Protein AF-A0A1G7XST1-F1 (afdb_monomer_lite)

Foldseek 3Di:
DFAFEWEWAQDPPGRPPIDTDGDDQVLLCVLLVHHDDRNWYWYQYPSFIWTKDKDKDFDPVQPDCPPDDGRCPCQDDVVCPRRRMDIDIDTHTDPSCPVVVVVVPPDDD

Sequence (109 aa):
MSGTVVRREFPEGKPWPPIDHPATYEEAEALAGHRLDRRKNFAIIRGIVHDSAEWTDTCSGCACDCGCMGSHGNAGCSECGHTGKRRQAMWVPIDSMMETYLSQDSEPA

Organism: NCBI:txid29435

Secondary structure (DSSP, 8-state):
----EEEEE--TT--SSPEEEE--HHHHHHHHTS---TTS-EEEETTEEEEEEEEEEE-HHHH---SSS---GGG--TTTTTSSEEEEEEEEE-GGGHHHHHTTS----

Structure (mmCIF, N/CA/C/O backbone):
data_AF-A0A1G7XST1-F1
#
_entry.id   AF-A0A1G7XST1-F1
#
loop_
_atom_site.group_PDB
_atom_site.id
_atom_site.type_symbol
_atom_site.label_atom_id
_atom_site.label_alt_id
_atom_site.label_comp_id
_atom_site.label_asym_id
_atom_site.label_entity_id
_atom_site.label_seq_id
_atom_site.pdbx_PDB_ins_code
_atom_site.Cartn_x
_atom_site.Cartn_y
_atom_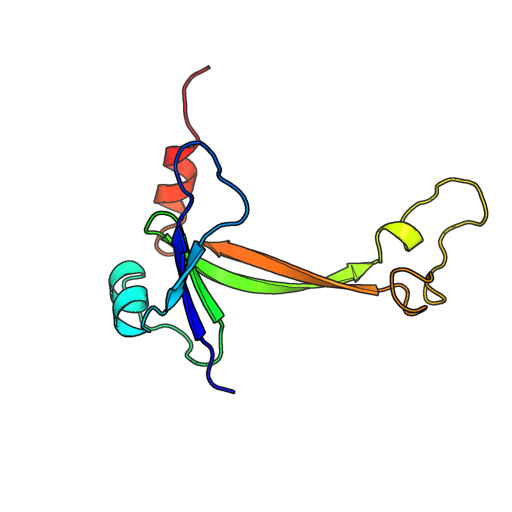site.Cartn_z
_atom_site.occupancy
_atom_site.B_iso_or_equiv
_atom_site.auth_seq_id
_atom_site.auth_comp_id
_atom_site.auth_asym_id
_atom_site.auth_atom_id
_atom_site.pdbx_PDB_model_num
ATOM 1 N N . MET A 1 1 ? 10.239 -7.546 10.258 1.00 59.97 1 MET A N 1
ATOM 2 C CA . MET A 1 1 ? 9.904 -6.118 10.076 1.00 59.97 1 MET A CA 1
ATOM 3 C C . MET A 1 1 ? 8.468 -5.940 10.530 1.00 59.97 1 MET A C 1
ATOM 5 O O . MET A 1 1 ? 7.653 -6.783 10.175 1.00 59.97 1 MET A O 1
ATOM 9 N N . SER A 1 2 ? 8.189 -4.946 11.373 1.00 80.25 2 SER A N 1
ATOM 10 C CA . SER A 1 2 ? 6.811 -4.572 11.714 1.00 80.25 2 SER A CA 1
ATOM 11 C C . SER A 1 2 ? 6.306 -3.662 10.604 1.00 80.25 2 SER A C 1
ATOM 13 O O . SER A 1 2 ? 6.981 -2.681 10.299 1.00 80.25 2 SER A O 1
ATOM 15 N N . GLY A 1 3 ? 5.180 -3.998 9.985 1.00 86.44 3 GLY A N 1
ATOM 16 C CA . GLY A 1 3 ? 4.524 -3.109 9.034 1.00 86.44 3 GLY A CA 1
ATOM 17 C C . GLY A 1 3 ? 3.905 -1.907 9.747 1.00 86.44 3 GLY A C 1
ATOM 18 O O . GLY A 1 3 ? 3.748 -1.927 10.975 1.00 86.44 3 GLY A O 1
ATOM 19 N N . THR A 1 4 ? 3.535 -0.880 8.993 1.00 94.00 4 THR A N 1
ATOM 20 C CA . THR A 1 4 ? 2.940 0.356 9.518 1.00 94.00 4 THR A CA 1
ATOM 21 C C . THR A 1 4 ? 1.502 0.547 9.051 1.00 94.00 4 THR A C 1
ATOM 23 O O . THR A 1 4 ? 1.090 0.011 8.025 1.00 94.00 4 THR A O 1
ATOM 26 N N . VAL A 1 5 ? 0.738 1.337 9.806 1.00 95.44 5 VAL A N 1
ATOM 27 C CA . VAL A 1 5 ? -0.595 1.795 9.406 1.00 95.44 5 VAL A CA 1
ATOM 28 C C . 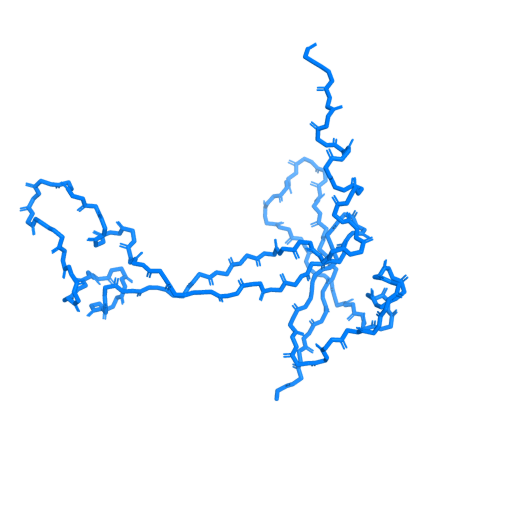VAL A 1 5 ? -0.598 3.319 9.428 1.00 95.44 5 VAL A C 1
ATOM 30 O O . VAL A 1 5 ? -0.164 3.933 10.405 1.00 95.44 5 VAL A O 1
ATOM 33 N N . VAL A 1 6 ? -1.063 3.935 8.345 1.00 96.69 6 VAL A N 1
ATOM 34 C CA . VAL A 1 6 ? -1.211 5.392 8.239 1.00 96.69 6 VAL A CA 1
ATOM 35 C C . VAL A 1 6 ? -2.638 5.760 7.865 1.00 96.69 6 VAL A C 1
ATOM 37 O O . VAL A 1 6 ? -3.302 5.042 7.121 1.00 96.69 6 VAL A O 1
ATOM 40 N N . ARG A 1 7 ? -3.123 6.893 8.361 1.00 95.81 7 ARG A N 1
ATOM 41 C CA . ARG A 1 7 ? -4.357 7.523 7.891 1.00 95.81 7 ARG A CA 1
ATOM 42 C C . ARG A 1 7 ? -3.987 8.648 6.944 1.00 95.81 7 ARG A C 1
ATOM 44 O O . ARG A 1 7 ? -3.229 9.534 7.324 1.00 95.81 7 ARG A O 1
ATOM 51 N N . ARG A 1 8 ? -4.524 8.609 5.729 1.00 93.94 8 ARG A N 1
ATOM 52 C CA . ARG A 1 8 ? -4.194 9.560 4.672 1.00 93.94 8 ARG A CA 1
ATOM 53 C C . ARG A 1 8 ? -5.365 10.489 4.387 1.00 93.94 8 ARG A C 1
ATOM 55 O O . ARG A 1 8 ? -6.438 10.042 3.979 1.00 93.94 8 ARG A O 1
ATOM 62 N N . GLU A 1 9 ? -5.128 11.781 4.555 1.00 91.44 9 GLU A N 1
ATOM 63 C CA . GLU A 1 9 ? -6.104 12.847 4.341 1.00 91.44 9 GLU A CA 1
ATOM 64 C C . GLU A 1 9 ? -5.758 13.679 3.102 1.00 91.44 9 GLU A C 1
ATOM 66 O O . GLU A 1 9 ? -4.590 13.930 2.793 1.00 91.44 9 GLU A O 1
ATOM 71 N N . PHE A 1 10 ? -6.798 14.122 2.395 1.00 89.19 10 PHE A N 1
ATOM 72 C CA . PHE A 1 10 ? -6.700 14.946 1.192 1.00 89.19 10 PHE A CA 1
ATOM 73 C C . PHE A 1 10 ? -7.404 16.281 1.464 1.00 89.19 10 PHE A C 1
ATOM 75 O O . PHE A 1 10 ? -8.634 16.319 1.423 1.00 89.19 10 PHE A O 1
ATOM 82 N N . PRO A 1 11 ? -6.662 17.359 1.782 1.00 86.50 11 PRO A N 1
ATOM 83 C CA . PRO A 1 11 ? -7.254 18.656 2.095 1.00 86.50 11 PRO A CA 1
ATOM 84 C C . PRO A 1 11 ? -8.082 19.219 0.936 1.00 86.50 11 PRO A C 1
ATOM 86 O O . PRO A 1 11 ? -7.678 19.146 -0.230 1.00 86.50 11 PRO A O 1
ATOM 89 N N . GLU A 1 12 ? -9.215 19.844 1.261 1.00 84.06 12 GLU A N 1
ATOM 90 C CA . GLU A 1 12 ? -10.030 20.556 0.275 1.00 84.06 12 GLU A CA 1
ATOM 91 C C . GLU A 1 12 ? -9.219 21.681 -0.391 1.00 84.06 12 GLU A C 1
ATOM 93 O O . GLU A 1 12 ? -8.475 22.419 0.256 1.00 84.06 12 GLU A O 1
ATOM 98 N N . GLY A 1 13 ? -9.317 21.787 -1.719 1.00 83.00 13 GLY A N 1
ATOM 99 C CA . GLY A 1 13 ? -8.612 22.799 -2.516 1.00 83.00 13 GLY A CA 1
ATOM 100 C C . GLY A 1 13 ? -7.144 22.490 -2.839 1.00 83.00 13 GLY A C 1
ATOM 101 O O . GLY A 1 13 ? -6.589 23.111 -3.747 1.00 83.00 13 GLY A O 1
ATOM 102 N N . LYS A 1 14 ? -6.510 21.512 -2.176 1.00 82.62 14 LYS A N 1
ATOM 103 C CA . LYS A 1 14 ? -5.161 21.043 -2.530 1.00 82.62 14 LYS A CA 1
ATOM 104 C C . LYS A 1 14 ? -5.000 19.543 -2.240 1.00 82.62 14 LYS A C 1
ATOM 106 O O . LYS A 1 14 ? -4.439 19.175 -1.211 1.00 82.62 14 LYS A O 1
ATOM 111 N N . PRO A 1 15 ? -5.418 18.663 -3.168 1.00 80.44 15 PRO A N 1
ATOM 112 C CA . PRO A 1 15 ? -5.369 17.217 -2.952 1.00 80.44 15 PRO A CA 1
ATOM 113 C C . PRO A 1 15 ? -3.942 16.6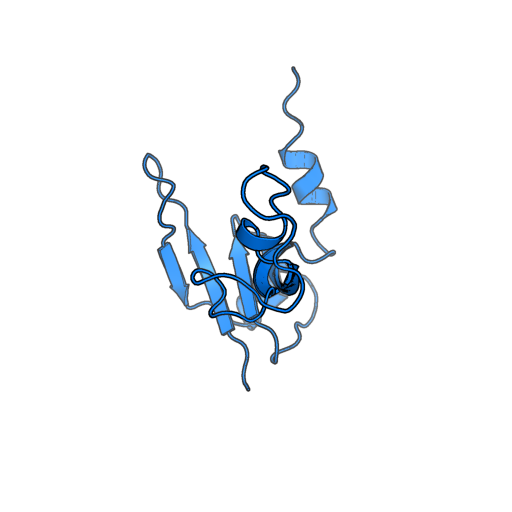46 -2.931 1.00 80.44 15 PRO A C 1
ATOM 115 O O . PRO A 1 15 ? -3.763 15.473 -2.613 1.00 80.44 15 PRO A O 1
ATOM 118 N N . TRP A 1 16 ? -2.915 17.432 -3.281 1.00 84.81 16 TRP A N 1
ATOM 119 C CA . TRP A 1 16 ? -1.535 16.953 -3.320 1.00 84.81 16 TRP A CA 1
ATOM 120 C C . TRP A 1 16 ? -0.518 17.962 -2.747 1.00 84.81 16 TRP A C 1
ATOM 122 O O . TRP A 1 16 ? -0.560 19.145 -3.111 1.00 84.81 16 TRP A O 1
ATOM 132 N N . PRO A 1 17 ? 0.443 17.517 -1.910 1.00 87.06 17 PRO A N 1
ATOM 133 C CA . PRO A 1 17 ? 0.591 16.156 -1.381 1.00 87.06 17 PRO A CA 1
ATOM 134 C C . PRO A 1 17 ? -0.446 15.851 -0.282 1.00 87.06 17 PRO A C 1
ATOM 136 O O . PRO A 1 17 ? -0.871 16.772 0.418 1.00 87.06 17 PRO A O 1
ATOM 139 N N . PRO A 1 18 ? -0.855 14.582 -0.118 1.00 89.31 18 PRO A N 1
ATOM 140 C CA . PRO A 1 18 ? -1.717 14.188 0.989 1.00 89.31 18 PRO A CA 1
ATOM 141 C C . PRO A 1 18 ? -0.978 14.292 2.331 1.00 89.31 18 PRO A C 1
ATOM 143 O O . PRO A 1 18 ? 0.255 14.252 2.379 1.00 89.31 18 PRO A O 1
ATOM 146 N N . ILE A 1 19 ? -1.739 14.404 3.417 1.00 92.56 19 ILE A N 1
ATOM 147 C CA . ILE A 1 19 ? -1.210 14.451 4.784 1.00 92.56 19 ILE A CA 1
ATOM 148 C C . ILE A 1 19 ? -1.387 13.067 5.410 1.00 92.56 19 ILE A C 1
ATOM 150 O O . ILE A 1 19 ? -2.505 12.556 5.473 1.00 92.56 19 ILE A O 1
ATOM 154 N N . ASP A 1 20 ? -0.282 12.469 5.857 1.00 94.56 20 ASP A N 1
ATOM 155 C CA . ASP A 1 20 ? -0.281 11.169 6.527 1.00 94.56 20 ASP A CA 1
ATOM 156 C C . ASP A 1 20 ? -0.197 11.360 8.047 1.00 94.56 20 ASP A C 1
ATOM 158 O O . ASP A 1 20 ? 0.726 11.991 8.564 1.00 94.56 20 ASP A O 1
ATOM 162 N N . HIS A 1 21 ? -1.146 10.765 8.762 1.00 94.69 21 HIS A N 1
ATOM 163 C CA . HIS A 1 21 ? -1.170 10.681 10.219 1.00 94.69 21 HIS A CA 1
ATOM 164 C C . HIS A 1 21 ? -0.889 9.242 10.659 1.00 94.69 21 HIS A C 1
ATOM 166 O O . HIS A 1 21 ? -1.291 8.300 9.968 1.00 94.69 21 HIS A O 1
ATOM 172 N N . PRO A 1 22 ? -0.222 9.025 11.804 1.00 95.00 22 PRO A N 1
ATOM 173 C CA . PRO A 1 22 ? -0.084 7.682 12.351 1.00 95.00 22 PRO A CA 1
ATOM 174 C C . PRO A 1 22 ? -1.467 7.107 12.684 1.00 95.00 22 PRO A C 1
ATOM 176 O O . PRO A 1 22 ? -2.307 7.793 13.262 1.00 95.00 22 PRO A O 1
ATOM 179 N N . ALA A 1 23 ? -1.683 5.844 12.332 1.00 95.12 23 ALA A N 1
ATOM 180 C CA . ALA A 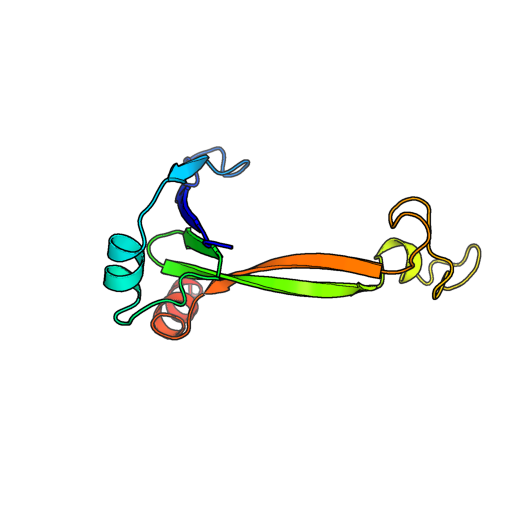1 23 ? -2.874 5.081 12.687 1.00 95.12 23 ALA A CA 1
ATOM 181 C C . ALA A 1 23 ? -2.458 3.743 13.304 1.00 95.12 23 ALA A C 1
ATOM 183 O O . ALA A 1 23 ? -1.291 3.341 13.218 1.00 95.12 23 ALA A O 1
ATOM 184 N N . THR A 1 24 ? -3.396 3.049 13.944 1.00 95.44 24 THR A N 1
ATOM 185 C CA . THR A 1 24 ? -3.105 1.750 14.564 1.00 95.44 24 THR A CA 1
ATOM 186 C C . THR A 1 24 ? -3.690 0.583 13.777 1.00 95.44 24 THR A C 1
ATOM 188 O O . THR A 1 24 ? -4.592 0.735 12.952 1.00 95.44 24 THR A O 1
ATOM 191 N N . TYR A 1 25 ? -3.169 -0.617 14.043 1.00 94.38 25 TYR A N 1
ATOM 192 C CA . TYR A 1 25 ? -3.741 -1.841 13.487 1.00 94.38 25 TYR A CA 1
ATOM 193 C C . TYR A 1 25 ? -5.155 -2.080 14.000 1.00 94.38 25 TYR A C 1
ATOM 195 O O . TYR A 1 25 ? -5.987 -2.541 13.237 1.00 94.38 25 TYR A O 1
ATOM 203 N N . GLU A 1 26 ? -5.442 -1.742 15.255 1.00 94.44 26 GLU A N 1
ATOM 204 C CA . GLU A 1 26 ? -6.769 -1.898 15.846 1.00 94.44 26 GLU A CA 1
ATOM 205 C C . GLU A 1 26 ? -7.810 -1.043 15.109 1.00 94.44 26 GLU A C 1
ATOM 207 O O . GLU A 1 26 ? -8.901 -1.526 14.816 1.00 94.44 26 GLU A O 1
ATOM 212 N N . GLU A 1 27 ? -7.463 0.196 14.746 1.00 93.62 27 GLU A N 1
ATOM 213 C CA . GLU A 1 27 ? -8.328 1.058 13.932 1.00 93.62 27 GLU A CA 1
ATOM 214 C C . GLU A 1 27 ? -8.556 0.477 12.529 1.00 93.62 27 GLU A C 1
ATOM 216 O O . GLU A 1 27 ? -9.686 0.445 12.042 1.00 93.62 27 GLU A O 1
ATOM 221 N N . ALA A 1 28 ? -7.495 -0.000 11.875 1.00 93.19 28 ALA A N 1
ATOM 222 C CA . ALA A 1 28 ? -7.601 -0.579 10.539 1.00 93.19 28 ALA A CA 1
ATOM 223 C C . ALA A 1 28 ? -8.364 -1.915 10.536 1.00 93.19 28 ALA A C 1
ATOM 225 O O . ALA A 1 28 ? -9.184 -2.143 9.655 1.00 93.19 28 ALA A O 1
ATOM 226 N N . GLU A 1 29 ? -8.155 -2.782 11.527 1.00 93.88 29 GLU A N 1
ATOM 227 C CA . GLU A 1 29 ? -8.878 -4.051 11.683 1.00 93.88 29 GLU A CA 1
ATOM 228 C C . GLU A 1 29 ? -10.373 -3.818 11.955 1.00 93.88 29 GLU A C 1
ATOM 230 O O . GLU A 1 29 ? -11.211 -4.553 11.430 1.00 93.88 29 GLU A O 1
ATOM 235 N N . ALA A 1 30 ? -10.723 -2.766 12.707 1.00 92.50 30 ALA A N 1
ATOM 236 C CA . ALA A 1 30 ? -12.114 -2.374 12.933 1.00 92.50 30 ALA A CA 1
ATOM 237 C C . ALA A 1 30 ? -12.824 -1.943 11.637 1.00 92.50 30 ALA A C 1
ATOM 239 O O . ALA A 1 30 ? -13.987 -2.287 11.442 1.00 92.50 30 ALA A O 1
ATOM 240 N N . LEU A 1 31 ? -12.128 -1.232 10.741 1.00 91.25 31 LEU A N 1
ATOM 241 C CA . LEU A 1 31 ? -12.654 -0.855 9.422 1.00 91.25 31 LEU A CA 1
ATOM 242 C C . LEU A 1 31 ? -12.697 -2.041 8.449 1.00 91.25 31 LEU A C 1
ATOM 244 O O . LEU A 1 31 ? -13.644 -2.180 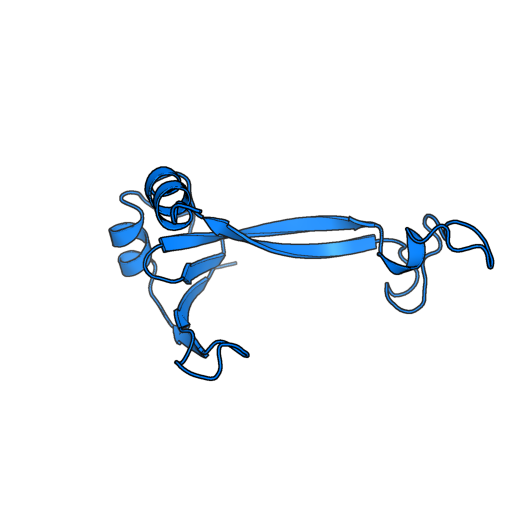7.683 1.00 91.25 31 LEU A O 1
ATOM 248 N N . ALA A 1 32 ? -11.678 -2.901 8.486 1.00 89.25 32 ALA A N 1
ATOM 249 C CA . ALA A 1 32 ? -11.558 -4.066 7.615 1.00 89.25 32 ALA A CA 1
ATOM 250 C C . ALA A 1 32 ? -12.552 -5.187 7.959 1.00 89.25 32 ALA A C 1
ATOM 252 O O . ALA A 1 32 ? -12.878 -6.004 7.099 1.00 89.25 32 ALA A O 1
ATOM 253 N N . GLY A 1 33 ? -12.986 -5.277 9.220 1.00 90.12 33 GLY A N 1
ATOM 254 C CA . GLY A 1 33 ? -13.840 -6.358 9.719 1.00 90.12 33 GLY A CA 1
ATOM 255 C C . GLY A 1 33 ? -13.112 -7.693 9.929 1.00 90.12 33 GLY A C 1
ATOM 256 O O . GLY A 1 33 ? -13.747 -8.705 10.222 1.00 90.12 33 GLY A O 1
ATOM 257 N N . HIS A 1 34 ? -11.785 -7.724 9.793 1.00 90.00 34 HIS A N 1
ATOM 258 C CA . HIS A 1 34 ? -10.959 -8.908 10.015 1.00 90.00 34 HIS A CA 1
ATOM 259 C C . HIS A 1 34 ? -9.546 -8.525 10.466 1.00 90.00 34 HIS A C 1
ATOM 261 O O . HIS A 1 34 ? -9.129 -7.372 10.383 1.00 90.00 34 HIS A O 1
ATOM 267 N N . ARG A 1 35 ? -8.778 -9.519 10.926 1.00 93.12 35 ARG A N 1
ATOM 268 C CA . ARG A 1 35 ? -7.382 -9.319 11.339 1.00 93.12 35 ARG A CA 1
ATOM 269 C C . ARG A 1 35 ? -6.482 -9.033 10.138 1.00 93.12 35 ARG A C 1
ATOM 271 O O . ARG A 1 35 ? -6.641 -9.665 9.092 1.00 93.12 35 ARG A O 1
ATOM 278 N N . LEU A 1 36 ? -5.516 -8.135 10.308 1.00 92.81 36 LEU A N 1
ATOM 279 C CA . LEU A 1 36 ? -4.565 -7.737 9.269 1.00 92.81 36 LEU A CA 1
ATOM 280 C C . LEU A 1 36 ? -3.185 -8.372 9.499 1.00 92.81 36 LEU A C 1
ATOM 282 O O . LEU A 1 36 ? -2.770 -8.646 10.629 1.00 92.81 36 LEU A O 1
ATOM 286 N N . ASP A 1 37 ? -2.443 -8.616 8.414 1.00 92.62 37 ASP A N 1
ATOM 287 C CA . ASP A 1 37 ? -1.068 -9.122 8.501 1.00 92.62 37 ASP A CA 1
ATOM 288 C C . ASP A 1 37 ? -0.119 -8.009 8.959 1.00 92.62 37 ASP A C 1
ATOM 290 O O . ASP A 1 37 ? 0.261 -7.142 8.178 1.00 92.62 37 ASP A O 1
ATOM 294 N N . ARG A 1 38 ? 0.334 -8.073 10.214 1.00 93.38 38 ARG A N 1
ATOM 295 C CA . ARG A 1 38 ? 1.212 -7.068 10.849 1.00 93.38 38 ARG A CA 1
ATOM 296 C C . ARG A 1 38 ? 2.602 -6.906 10.220 1.00 93.38 38 ARG A C 1
ATOM 298 O O . ARG A 1 38 ? 3.416 -6.119 10.703 1.00 93.38 38 ARG A O 1
ATOM 305 N N . ARG A 1 39 ? 2.925 -7.684 9.189 1.00 92.19 39 ARG A N 1
ATOM 306 C CA . ARG A 1 39 ? 4.160 -7.549 8.404 1.00 92.19 39 ARG A CA 1
ATOM 307 C C . ARG A 1 39 ? 3.988 -6.626 7.198 1.00 92.19 39 ARG A C 1
ATOM 309 O O . ARG A 1 39 ? 4.995 -6.248 6.606 1.00 92.19 39 ARG A O 1
ATOM 316 N N . LYS A 1 40 ? 2.746 -6.309 6.823 1.00 91.81 40 LYS A N 1
ATOM 317 C CA . LYS A 1 40 ? 2.394 -5.480 5.668 1.00 91.81 40 LYS A CA 1
ATOM 318 C C . LYS A 1 40 ? 2.126 -4.036 6.074 1.00 91.81 40 LYS A C 1
ATOM 320 O O . LYS A 1 40 ? 1.799 -3.761 7.224 1.00 91.81 40 LYS A O 1
ATOM 325 N N . ASN A 1 41 ? 2.256 -3.130 5.112 1.00 94.62 41 ASN A N 1
ATOM 326 C CA . ASN A 1 41 ? 1.931 -1.723 5.307 1.00 94.62 41 ASN A CA 1
ATOM 327 C C . ASN A 1 41 ? 0.503 -1.460 4.836 1.00 94.62 41 ASN A C 1
ATOM 329 O O . ASN A 1 41 ? 0.134 -1.890 3.745 1.00 94.62 41 ASN A O 1
ATOM 333 N N . PHE A 1 42 ? -0.259 -0.716 5.632 1.00 95.25 42 PHE A N 1
ATOM 334 C CA . PHE A 1 42 ? -1.637 -0.357 5.327 1.00 95.25 42 PHE A CA 1
ATOM 335 C C . PHE A 1 42 ? -1.846 1.156 5.343 1.00 95.25 42 PHE A C 1
ATOM 337 O O . PHE A 1 42 ? -1.202 1.886 6.101 1.00 95.25 42 PHE A O 1
ATOM 344 N N . ALA A 1 43 ? -2.802 1.617 4.542 1.00 95.88 43 ALA A N 1
ATOM 345 C CA . ALA A 1 43 ? -3.277 2.992 4.555 1.00 95.88 43 ALA A CA 1
ATOM 346 C C . ALA A 1 43 ? -4.804 3.037 4.678 1.00 95.88 43 ALA A C 1
ATOM 348 O O . ALA A 1 43 ? -5.516 2.350 3.951 1.00 95.88 43 ALA A O 1
ATOM 349 N N . ILE A 1 44 ? -5.318 3.873 5.575 1.00 94.38 44 ILE A N 1
ATOM 350 C CA . ILE A 1 44 ? -6.737 4.225 5.633 1.00 94.38 44 ILE A CA 1
ATOM 351 C C . ILE A 1 44 ? -6.919 5.462 4.755 1.00 94.38 44 ILE A C 1
ATOM 353 O O . ILE A 1 44 ? -6.487 6.556 5.122 1.00 94.38 44 ILE A O 1
ATOM 357 N N . ILE A 1 45 ? -7.539 5.285 3.591 1.00 92.69 45 ILE A N 1
ATOM 358 C CA . ILE A 1 45 ? -7.798 6.338 2.604 1.00 92.69 45 ILE A CA 1
ATOM 359 C C . ILE A 1 45 ? -9.308 6.450 2.443 1.00 92.69 45 ILE A C 1
ATOM 361 O O . ILE A 1 45 ? -9.960 5.471 2.089 1.00 92.69 45 ILE A O 1
ATOM 365 N N . ARG A 1 46 ? -9.870 7.636 2.716 1.00 89.00 46 ARG A N 1
ATOM 366 C CA . ARG A 1 46 ? -11.323 7.892 2.616 1.00 89.00 46 ARG A CA 1
ATOM 367 C C . ARG A 1 46 ? -12.176 6.848 3.366 1.00 89.00 46 ARG A C 1
ATOM 369 O O . ARG A 1 46 ? -13.223 6.431 2.894 1.00 89.00 46 ARG A O 1
ATOM 376 N N . GLY A 1 47 ? -11.699 6.406 4.532 1.00 89.19 47 GLY A N 1
ATOM 377 C CA . GLY A 1 47 ? -12.387 5.414 5.370 1.00 89.19 47 GLY A CA 1
ATOM 378 C C . GLY A 1 47 ? -12.226 3.954 4.931 1.00 89.19 47 GLY A C 1
ATOM 379 O O . GLY A 1 47 ? -12.728 3.072 5.617 1.00 89.19 47 GLY A O 1
ATOM 380 N N . ILE A 1 48 ? -11.499 3.685 3.844 1.00 91.31 48 ILE A N 1
ATOM 381 C CA . ILE A 1 48 ? -11.277 2.339 3.311 1.00 91.31 48 ILE A CA 1
ATOM 382 C C . ILE A 1 48 ? -9.829 1.924 3.573 1.00 91.31 48 ILE A C 1
ATOM 384 O O . ILE A 1 48 ? -8.889 2.704 3.379 1.00 91.31 48 ILE A O 1
ATOM 388 N N . VAL A 1 49 ? -9.638 0.687 4.025 1.00 94.12 49 VAL A N 1
ATOM 389 C CA . VAL A 1 49 ? -8.309 0.126 4.290 1.00 94.12 49 VAL A CA 1
ATOM 390 C C . VAL A 1 49 ? -7.689 -0.358 2.982 1.00 94.12 49 VAL A C 1
ATOM 392 O O . VAL A 1 49 ? -8.321 -1.064 2.202 1.00 94.12 49 VAL A O 1
ATOM 395 N N . HIS A 1 50 ? -6.438 0.021 2.753 1.00 95.00 50 HIS A N 1
ATOM 396 C CA . HIS A 1 50 ? -5.666 -0.349 1.576 1.00 95.00 50 HIS A CA 1
ATOM 397 C C . HIS A 1 50 ? -4.374 -1.063 1.980 1.00 95.00 50 HIS A C 1
ATOM 399 O O . HIS A 1 50 ? -3.721 -0.646 2.935 1.00 95.00 50 HIS A O 1
ATOM 405 N N . ASP A 1 51 ? -3.990 -2.103 1.240 1.00 94.62 51 ASP A N 1
ATOM 406 C CA . ASP A 1 51 ? -2.687 -2.778 1.314 1.00 94.62 51 ASP A CA 1
ATOM 407 C C . ASP A 1 51 ? -1.686 -2.091 0.366 1.00 94.62 51 ASP A C 1
ATOM 409 O O . ASP A 1 51 ? -2.057 -1.569 -0.689 1.00 94.62 51 ASP A O 1
ATOM 413 N N . SER A 1 52 ? -0.407 -2.087 0.736 1.00 94.38 52 SER A N 1
ATOM 414 C CA . SER A 1 52 ? 0.691 -1.634 -0.119 1.00 94.38 52 SER A CA 1
ATOM 415 C C . SER A 1 52 ? 1.094 -2.753 -1.078 1.00 94.38 52 SER A C 1
ATOM 417 O O . SER A 1 52 ? 1.974 -3.564 -0.773 1.00 94.38 52 SER A O 1
ATOM 419 N N . ALA A 1 53 ? 0.485 -2.791 -2.261 1.00 91.62 53 ALA A N 1
ATOM 420 C CA . ALA A 1 53 ? 0.903 -3.703 -3.316 1.00 91.62 53 ALA A CA 1
ATOM 421 C C . ALA A 1 53 ? 2.225 -3.224 -3.926 1.00 91.62 53 ALA A C 1
ATOM 423 O O . ALA A 1 53 ? 2.316 -2.100 -4.413 1.00 91.62 53 ALA A O 1
ATOM 424 N N . GLU A 1 54 ? 3.238 -4.090 -3.931 1.00 93.75 54 GLU A N 1
ATOM 425 C CA . GLU A 1 54 ? 4.552 -3.821 -4.519 1.00 93.75 54 GLU A CA 1
ATOM 426 C C . GLU A 1 54 ? 4.864 -4.850 -5.611 1.00 93.75 54 GLU A C 1
ATOM 428 O O . GLU A 1 54 ? 4.710 -6.055 -5.406 1.00 93.75 54 GLU A O 1
ATOM 433 N N . TRP A 1 55 ? 5.356 -4.394 -6.761 1.00 93.00 55 TRP A N 1
ATOM 434 C CA . TRP A 1 55 ? 5.794 -5.266 -7.854 1.00 93.00 55 TRP A CA 1
ATOM 435 C C . TRP A 1 55 ? 7.032 -4.697 -8.541 1.00 93.00 55 TRP A C 1
ATOM 437 O O . TRP A 1 55 ? 7.443 -3.563 -8.305 1.00 93.00 55 TRP A O 1
ATOM 447 N N . THR A 1 56 ? 7.680 -5.515 -9.364 1.00 92.75 56 THR A N 1
ATOM 448 C CA . THR A 1 56 ? 8.789 -5.066 -10.211 1.00 92.75 56 THR A CA 1
ATOM 449 C C . THR A 1 56 ? 8.296 -4.983 -11.639 1.00 92.75 56 THR A C 1
ATOM 451 O O . THR A 1 56 ? 7.762 -5.964 -12.149 1.00 92.75 56 THR A O 1
ATOM 454 N N . ASP A 1 57 ? 8.511 -3.840 -12.274 1.00 89.88 57 ASP A N 1
ATOM 455 C CA . ASP A 1 57 ? 8.148 -3.610 -13.666 1.00 89.88 57 ASP A CA 1
ATOM 456 C C . ASP A 1 57 ? 9.352 -3.112 -14.473 1.00 89.88 57 ASP A C 1
ATOM 458 O O . ASP A 1 57 ? 10.371 -2.681 -13.915 1.00 89.88 57 ASP A O 1
ATOM 462 N N . THR A 1 58 ? 9.249 -3.191 -15.795 1.00 87.88 58 THR A N 1
ATOM 463 C CA . THR A 1 58 ? 10.226 -2.622 -16.722 1.00 87.88 58 THR A CA 1
ATOM 464 C C . THR A 1 58 ? 10.273 -1.111 -16.529 1.00 87.88 58 THR A C 1
ATOM 466 O O . THR A 1 58 ? 9.251 -0.449 -16.357 1.00 87.88 58 THR A O 1
ATOM 469 N N . CYS A 1 59 ? 11.475 -0.537 -16.535 1.00 86.62 59 CYS A N 1
ATOM 470 C CA . CYS A 1 59 ? 11.613 0.912 -16.474 1.00 86.62 59 CYS A CA 1
ATOM 471 C C . CYS A 1 59 ? 10.900 1.554 -17.670 1.00 86.62 59 CYS A C 1
ATOM 473 O O . CYS A 1 59 ? 11.166 1.179 -18.809 1.00 86.62 59 CYS A O 1
ATOM 475 N N . SER A 1 60 ? 10.054 2.553 -17.417 1.00 83.00 60 SER A N 1
ATOM 476 C CA . SER A 1 60 ? 9.332 3.308 -18.450 1.00 83.00 60 SER A CA 1
ATOM 477 C C . SER A 1 60 ? 10.262 3.865 -19.530 1.00 83.00 60 SER A C 1
ATOM 479 O O . SER A 1 60 ? 9.959 3.751 -20.715 1.00 83.00 60 SER A O 1
ATOM 481 N N . GLY A 1 61 ? 11.432 4.386 -19.147 1.00 79.50 61 GLY A N 1
ATOM 482 C CA . GLY A 1 61 ? 12.446 4.852 -20.095 1.00 79.50 61 GLY A CA 1
ATOM 483 C C . GLY A 1 61 ? 13.098 3.738 -20.927 1.00 79.50 61 GLY A C 1
ATOM 484 O O . GLY A 1 61 ? 13.561 4.003 -22.027 1.00 79.50 61 GLY A O 1
ATOM 485 N N . CYS A 1 62 ? 13.118 2.493 -20.441 1.00 81.00 62 CYS A N 1
ATOM 486 C CA . CYS A 1 62 ? 13.664 1.333 -21.164 1.00 81.00 62 CYS A CA 1
ATOM 487 C C . CYS A 1 62 ? 12.609 0.568 -21.975 1.00 81.00 62 CYS A C 1
ATOM 489 O O . CYS A 1 62 ? 12.956 -0.142 -22.921 1.00 81.00 62 CYS A O 1
ATOM 491 N N . ALA A 1 63 ? 11.341 0.695 -21.580 1.00 76.50 63 ALA A N 1
ATOM 492 C CA . ALA A 1 63 ? 10.182 0.162 -22.284 1.00 76.50 63 ALA A CA 1
ATOM 493 C C . ALA A 1 63 ? 9.771 1.040 -23.478 1.00 76.50 63 ALA A C 1
ATOM 495 O O . ALA A 1 63 ? 9.055 0.569 -24.356 1.00 76.50 63 ALA A O 1
ATOM 496 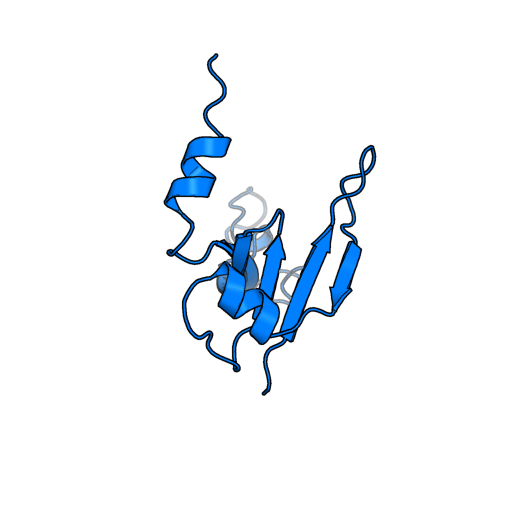N N . CYS A 1 64 ? 10.211 2.305 -23.517 1.00 66.12 64 CYS A N 1
ATOM 497 C CA . CYS A 1 64 ? 9.954 3.206 -24.635 1.00 66.12 64 CYS A CA 1
ATOM 498 C C . CYS A 1 64 ? 10.640 2.690 -25.904 1.00 66.12 64 CYS A C 1
ATOM 500 O O . CYS A 1 64 ? 11.862 2.727 -26.015 1.00 66.12 64 CYS A O 1
ATOM 502 N N . ASP A 1 65 ? 9.846 2.279 -26.891 1.00 58.34 65 ASP A N 1
ATOM 503 C CA . ASP A 1 65 ? 10.321 1.912 -28.233 1.00 58.34 65 ASP A CA 1
ATOM 504 C C . ASP A 1 65 ? 10.510 3.156 -29.126 1.00 58.34 65 ASP A C 1
ATOM 506 O O . ASP A 1 65 ? 10.402 3.117 -30.351 1.00 58.34 65 ASP A O 1
ATOM 510 N N . CYS A 1 66 ? 10.749 4.315 -28.501 1.00 54.72 66 CYS A N 1
ATOM 511 C CA . CYS A 1 66 ? 10.875 5.613 -29.149 1.00 54.72 66 CYS A CA 1
ATOM 512 C C . CYS A 1 66 ? 12.229 5.772 -29.854 1.00 54.72 66 CYS A C 1
ATOM 514 O O . CYS A 1 66 ? 13.029 6.632 -29.507 1.00 54.72 66 CYS A O 1
ATOM 516 N N . GLY A 1 67 ? 12.470 4.936 -30.866 1.00 51.59 67 GLY A N 1
ATOM 517 C CA . GLY A 1 67 ? 13.178 5.248 -32.112 1.00 51.59 67 GLY A CA 1
ATOM 518 C C . GLY A 1 67 ? 14.645 5.687 -32.074 1.00 51.59 67 GLY A C 1
ATOM 519 O O . GLY A 1 67 ? 15.238 5.769 -33.145 1.00 51.59 67 GLY A O 1
ATOM 520 N N . CYS A 1 68 ? 15.258 5.967 -30.921 1.00 50.25 68 CYS A N 1
ATOM 521 C CA . CYS A 1 68 ? 16.628 6.477 -30.885 1.00 50.25 68 CYS A CA 1
ATOM 522 C C . CYS A 1 68 ? 17.690 5.389 -30.689 1.00 50.25 68 CYS A C 1
ATOM 524 O O . CYS A 1 68 ? 18.743 5.534 -31.293 1.00 50.25 68 CYS A O 1
ATOM 526 N N . MET A 1 69 ? 17.432 4.294 -29.957 1.00 51.97 69 MET A N 1
ATOM 527 C CA . MET A 1 69 ? 18.343 3.131 -29.836 1.00 51.97 69 MET A CA 1
ATOM 528 C C . MET A 1 69 ? 17.631 1.866 -29.282 1.00 51.97 69 MET A C 1
ATOM 530 O O . MET A 1 69 ? 18.198 1.154 -28.465 1.00 51.97 69 MET A O 1
ATOM 534 N N . GLY A 1 70 ? 16.394 1.557 -29.694 1.00 55.78 70 GLY A N 1
ATOM 535 C CA . GLY A 1 70 ? 15.682 0.326 -29.284 1.00 55.78 70 GLY A CA 1
ATOM 536 C C . GLY A 1 70 ? 15.457 0.159 -27.768 1.00 55.78 70 GLY A C 1
ATOM 537 O O . GLY A 1 70 ? 15.901 0.961 -26.950 1.00 55.78 70 GLY A O 1
ATOM 538 N N . SER A 1 71 ? 14.740 -0.892 -27.364 1.00 61.91 71 SER A N 1
ATOM 539 C CA . SER A 1 71 ? 14.593 -1.214 -25.941 1.00 61.91 71 SER A CA 1
ATOM 540 C C . SER A 1 71 ? 15.966 -1.461 -25.304 1.00 61.91 71 SER A C 1
ATOM 542 O O . SER A 1 71 ? 16.715 -2.339 -25.732 1.00 61.91 71 SER A O 1
ATOM 544 N N . HIS A 1 72 ? 16.282 -0.728 -24.230 1.00 64.25 72 HIS A N 1
ATOM 545 C CA . HIS A 1 72 ? 17.531 -0.893 -23.473 1.00 64.25 72 HIS A CA 1
ATOM 546 C C . HIS A 1 72 ? 17.615 -2.259 -22.757 1.00 64.25 72 HIS A C 1
ATOM 548 O O . HIS A 1 72 ? 18.631 -2.569 -22.131 1.00 64.25 72 HIS A O 1
ATOM 554 N N . GLY A 1 73 ? 16.553 -3.075 -22.817 1.00 67.81 73 GLY A N 1
ATOM 555 C CA . GLY A 1 73 ? 16.486 -4.406 -22.224 1.00 67.81 73 GLY A CA 1
ATOM 556 C C . GLY A 1 73 ? 16.985 -4.421 -20.778 1.00 67.81 73 GLY A C 1
ATOM 557 O O . GLY A 1 73 ? 16.687 -3.530 -19.983 1.00 67.81 73 GLY A O 1
ATOM 558 N N . ASN A 1 74 ? 17.814 -5.412 -20.453 1.00 68.69 74 ASN A N 1
ATOM 559 C CA . ASN A 1 74 ? 18.438 -5.528 -19.133 1.00 68.69 74 ASN A CA 1
ATOM 560 C C . ASN A 1 74 ? 19.638 -4.579 -18.923 1.00 68.69 74 ASN A C 1
ATOM 562 O O . ASN A 1 74 ? 20.195 -4.572 -17.830 1.00 68.69 74 ASN A O 1
ATOM 566 N N . ALA A 1 75 ? 20.060 -3.802 -19.932 1.00 75.44 75 ALA A N 1
ATOM 567 C CA . ALA A 1 75 ? 21.156 -2.832 -19.799 1.00 75.44 75 ALA A CA 1
ATOM 568 C C . ALA A 1 75 ? 20.704 -1.524 -19.124 1.00 75.44 75 ALA A C 1
ATOM 570 O O . ALA A 1 75 ? 21.514 -0.791 -18.558 1.00 75.44 75 ALA A O 1
ATOM 571 N N . GLY A 1 76 ? 19.399 -1.241 -19.155 1.00 80.94 76 GLY A N 1
ATOM 572 C CA . GLY A 1 76 ? 18.792 -0.123 -18.447 1.00 80.94 76 GLY A CA 1
ATOM 573 C C . GLY A 1 76 ? 19.205 1.276 -18.931 1.00 80.94 76 GLY A C 1
ATOM 574 O O . GLY A 1 76 ? 19.987 1.469 -19.859 1.00 80.94 76 GLY A O 1
ATOM 575 N N . CYS A 1 77 ? 18.646 2.294 -18.284 1.00 84.06 77 CYS A N 1
ATOM 576 C CA . CYS A 1 77 ? 18.967 3.709 -18.473 1.00 84.06 77 CYS A CA 1
ATOM 577 C C . CYS A 1 77 ? 19.397 4.353 -17.144 1.00 84.06 77 CYS A C 1
ATOM 579 O O . CYS A 1 77 ? 19.278 3.740 -16.079 1.00 84.06 77 CYS A O 1
ATOM 581 N N . SER A 1 78 ? 19.856 5.605 -17.196 1.00 85.00 78 SER A N 1
ATOM 582 C CA . SER A 1 78 ? 20.241 6.379 -16.006 1.00 85.00 78 SER A CA 1
ATOM 583 C C . SER A 1 78 ? 19.097 6.542 -15.003 1.00 85.00 78 SER A C 1
ATOM 585 O O . SER A 1 78 ? 19.342 6.547 -13.802 1.00 85.00 78 SER A O 1
ATOM 587 N N . GLU A 1 79 ? 17.847 6.593 -15.478 1.00 82.62 79 GLU A N 1
ATOM 588 C CA . GLU A 1 79 ? 16.651 6.621 -14.635 1.00 82.62 79 GLU A CA 1
ATOM 589 C C . GLU A 1 79 ? 16.663 5.409 -13.684 1.00 82.62 79 GLU A C 1
ATOM 591 O O . GLU A 1 79 ? 16.693 5.552 -12.462 1.00 82.62 79 GLU A O 1
ATOM 596 N N . CYS A 1 80 ? 16.704 4.192 -14.227 1.00 85.81 80 CYS A N 1
ATOM 597 C CA . CYS A 1 80 ? 16.664 2.954 -13.441 1.00 85.81 80 CYS A CA 1
ATOM 598 C C . CYS A 1 80 ? 18.015 2.514 -12.852 1.00 85.81 80 CYS A C 1
ATOM 600 O O . CYS A 1 80 ? 18.119 1.388 -12.364 1.00 85.81 80 CYS A O 1
ATOM 602 N N . GLY A 1 81 ? 19.055 3.350 -12.938 1.00 86.88 81 GLY A N 1
ATOM 603 C CA . GLY A 1 81 ? 20.405 2.983 -12.507 1.00 86.88 81 GLY A CA 1
ATOM 604 C C . GLY A 1 81 ? 20.988 1.805 -13.293 1.00 86.88 81 GLY A C 1
ATOM 605 O O . GLY A 1 81 ? 21.681 0.975 -12.717 1.00 86.88 81 GLY A O 1
ATOM 606 N N . HIS A 1 82 ? 20.684 1.716 -14.591 1.00 87.25 82 HIS A N 1
ATOM 607 C CA . HIS A 1 82 ? 21.181 0.680 -15.508 1.00 87.25 82 HIS A CA 1
ATOM 608 C C . HIS A 1 82 ? 20.734 -0.760 -15.188 1.00 87.25 82 HIS A C 1
ATOM 610 O O . HIS A 1 82 ? 21.429 -1.719 -15.501 1.00 87.25 82 HIS A O 1
ATOM 616 N N . THR A 1 83 ? 19.557 -0.931 -14.577 1.00 87.25 83 THR A N 1
ATOM 617 C CA . THR A 1 83 ? 18.998 -2.263 -14.257 1.00 87.25 83 THR A CA 1
ATOM 618 C C . THR A 1 83 ? 17.892 -2.722 -15.214 1.00 87.25 83 THR A C 1
ATOM 620 O O . THR A 1 83 ? 17.520 -3.894 -15.224 1.00 87.25 83 THR A O 1
ATOM 623 N N . GLY A 1 84 ? 17.307 -1.791 -15.974 1.00 87.44 84 GLY A N 1
ATOM 624 C CA . GLY A 1 84 ? 16.145 -2.028 -16.839 1.00 87.44 84 GLY A CA 1
ATOM 625 C C . GLY A 1 84 ? 14.822 -2.212 -16.089 1.00 87.44 84 GLY A C 1
ATOM 626 O O . GLY A 1 84 ? 13.776 -2.330 -16.725 1.00 87.44 84 GLY A O 1
ATOM 627 N N . LYS A 1 85 ? 14.829 -2.210 -14.748 1.00 88.62 85 LYS A N 1
ATOM 628 C CA . LYS A 1 85 ? 13.663 -2.514 -13.906 1.00 88.62 85 LYS A CA 1
ATOM 629 C C . LYS A 1 85 ? 13.503 -1.510 -12.770 1.00 88.62 85 LYS A C 1
ATOM 631 O O . LYS A 1 85 ? 14.466 -0.900 -12.316 1.00 88.62 85 LYS A O 1
ATOM 636 N N . ARG A 1 86 ? 12.275 -1.347 -12.290 1.00 89.00 86 ARG A N 1
ATOM 637 C CA . ARG A 1 86 ? 11.914 -0.474 -11.167 1.00 89.00 86 ARG A CA 1
ATOM 638 C C . ARG A 1 86 ? 10.930 -1.196 -10.255 1.00 89.00 86 ARG A C 1
ATOM 640 O O . ARG A 1 86 ? 10.052 -1.913 -10.728 1.00 89.00 86 ARG A O 1
ATOM 647 N N . ARG A 1 87 ? 11.068 -0.988 -8.944 1.00 91.25 87 ARG A N 1
ATOM 648 C CA . ARG A 1 87 ? 10.023 -1.363 -7.990 1.00 91.25 87 ARG A CA 1
ATOM 649 C C . ARG A 1 87 ? 8.923 -0.306 -8.052 1.00 91.25 87 ARG A C 1
ATOM 651 O O . ARG A 1 87 ? 9.211 0.878 -7.903 1.00 91.25 87 ARG A O 1
ATOM 658 N N . GLN A 1 88 ? 7.702 -0.757 -8.278 1.00 91.81 88 GLN A N 1
ATOM 659 C CA . GLN A 1 88 ? 6.483 0.036 -8.243 1.00 91.81 88 GLN A CA 1
ATOM 660 C C . GLN A 1 88 ? 5.717 -0.289 -6.962 1.00 91.81 88 GLN A C 1
ATOM 662 O O . GLN A 1 88 ? 5.867 -1.381 -6.405 1.00 91.81 88 GLN A O 1
ATOM 667 N N . ALA A 1 89 ? 4.911 0.661 -6.500 1.00 93.00 89 ALA A N 1
ATOM 668 C CA . ALA A 1 89 ? 4.024 0.459 -5.368 1.00 93.00 89 ALA A CA 1
ATOM 669 C C . ALA A 1 89 ? 2.723 1.239 -5.561 1.00 93.00 89 ALA A C 1
ATOM 671 O O . ALA A 1 89 ? 2.738 2.358 -6.079 1.00 93.00 89 ALA A O 1
ATOM 672 N N . MET A 1 90 ? 1.609 0.667 -5.114 1.00 93.75 90 MET A N 1
ATOM 673 C CA . MET A 1 90 ? 0.320 1.351 -5.064 1.00 93.75 90 MET A CA 1
ATOM 674 C C . MET A 1 90 ? -0.501 0.886 -3.864 1.00 93.75 90 MET A C 1
ATOM 676 O O . MET A 1 90 ? -0.338 -0.230 -3.373 1.00 93.75 90 MET A O 1
ATOM 680 N N . TRP A 1 91 ? -1.420 1.742 -3.428 1.00 93.56 91 TRP A N 1
ATOM 681 C CA . TRP A 1 91 ? -2.424 1.384 -2.435 1.00 93.56 91 TRP A CA 1
ATOM 682 C C . TRP A 1 91 ? -3.587 0.681 -3.127 1.00 93.56 91 TRP A C 1
ATOM 684 O O . TRP A 1 91 ? -4.225 1.273 -3.996 1.00 93.56 91 TRP A O 1
ATOM 694 N N . VAL A 1 92 ? -3.857 -0.567 -2.750 1.00 92.00 92 VAL A N 1
ATOM 695 C CA . VAL A 1 92 ? -4.991 -1.353 -3.256 1.00 92.00 92 VAL A CA 1
ATOM 696 C C . VAL A 1 92 ? -6.003 -1.575 -2.136 1.00 92.00 92 VAL A C 1
ATOM 698 O O . VAL A 1 92 ? -5.589 -1.960 -1.043 1.00 92.00 92 VAL A O 1
ATOM 701 N N . PRO A 1 93 ? -7.305 -1.330 -2.350 1.00 91.75 93 PRO A N 1
ATOM 702 C CA . PRO A 1 93 ? -8.309 -1.588 -1.324 1.00 91.75 93 PRO A CA 1
ATOM 703 C C . PRO A 1 93 ? -8.329 -3.079 -0.974 1.00 91.75 93 PRO A C 1
ATOM 705 O O . PRO A 1 93 ? -8.178 -3.930 -1.852 1.00 91.75 93 PRO A O 1
ATOM 708 N N . ILE A 1 94 ? -8.495 -3.402 0.310 1.00 88.25 94 ILE A N 1
ATOM 709 C CA . ILE A 1 94 ? -8.663 -4.795 0.733 1.00 88.25 94 ILE A CA 1
ATOM 710 C C . ILE A 1 94 ? -10.118 -5.239 0.540 1.00 88.25 94 ILE A C 1
ATOM 712 O O . ILE A 1 94 ? -11.059 -4.465 0.713 1.00 88.25 94 ILE A O 1
ATOM 716 N N . ASP A 1 95 ? -10.272 -6.504 0.158 1.00 69.62 95 ASP A N 1
ATOM 717 C CA . ASP A 1 95 ? -11.468 -7.080 -0.472 1.00 69.62 95 ASP A CA 1
ATOM 718 C C . ASP A 1 95 ? -12.777 -6.898 0.324 1.00 69.62 95 ASP A C 1
ATOM 720 O O . ASP A 1 95 ? -13.852 -6.811 -0.262 1.00 69.62 95 ASP A O 1
ATOM 724 N N . SER A 1 96 ? -12.715 -6.748 1.654 1.00 60.56 96 SER A N 1
ATOM 725 C CA . SER A 1 96 ? -13.916 -6.566 2.485 1.00 60.56 96 SER A CA 1
ATOM 726 C C . SER A 1 96 ? -14.689 -5.265 2.217 1.00 60.56 96 SER A C 1
ATOM 728 O O . SER A 1 96 ? -15.817 -5.129 2.688 1.00 60.56 96 SER A O 1
ATOM 730 N N . MET A 1 97 ? -14.126 -4.325 1.447 1.00 54.50 97 MET A N 1
ATOM 731 C CA . MET A 1 97 ? -14.782 -3.072 1.051 1.00 54.50 97 MET A CA 1
ATOM 732 C C . MET A 1 97 ? -14.756 -2.788 -0.461 1.00 54.50 97 MET A C 1
ATOM 734 O O . MET A 1 97 ? -15.122 -1.686 -0.877 1.00 54.50 97 MET A O 1
ATOM 738 N N . MET A 1 98 ? -14.359 -3.751 -1.305 1.00 57.44 98 MET A N 1
ATOM 739 C CA . MET A 1 98 ? -14.257 -3.520 -2.756 1.00 57.44 98 MET A CA 1
ATOM 740 C C . MET A 1 98 ? -15.624 -3.209 -3.399 1.00 57.44 98 MET A C 1
ATOM 742 O O . MET A 1 98 ? -15.707 -2.369 -4.295 1.00 57.44 98 MET A O 1
ATOM 746 N N . GLU A 1 99 ? -16.712 -3.793 -2.881 1.00 55.06 99 GLU A N 1
ATOM 747 C CA . GLU A 1 99 ? -18.091 -3.501 -3.316 1.00 55.06 99 GLU A CA 1
ATOM 748 C C . GLU A 1 99 ? -18.514 -2.043 -3.035 1.00 55.06 99 GLU A C 1
ATOM 750 O O . GLU A 1 99 ? -19.220 -1.418 -3.831 1.00 55.06 99 GLU A O 1
ATOM 755 N N . THR A 1 100 ? -18.035 -1.455 -1.934 1.00 55.25 100 THR A N 1
ATOM 756 C CA . THR A 1 100 ? -18.340 -0.066 -1.551 1.00 55.25 100 THR A CA 1
ATOM 757 C C . THR A 1 100 ? -17.564 0.947 -2.394 1.00 55.25 100 THR A C 1
ATOM 759 O O . THR A 1 100 ? -18.066 2.032 -2.663 1.00 55.25 100 THR A O 1
ATOM 762 N N . TYR A 1 101 ? -16.352 0.611 -2.841 1.00 55.66 101 TYR A N 1
ATOM 763 C CA . TYR A 1 101 ? -15.556 1.491 -3.703 1.00 55.66 101 TYR A CA 1
ATOM 764 C C . TYR A 1 101 ? -16.129 1.554 -5.131 1.00 55.66 101 TYR A C 1
ATOM 766 O O . TYR A 1 101 ? -16.304 2.636 -5.683 1.00 55.66 101 TYR A O 1
ATOM 774 N N . LEU A 1 102 ? -16.517 0.407 -5.706 1.00 59.62 102 LEU A N 1
ATOM 775 C CA . LEU A 1 102 ? -17.093 0.336 -7.060 1.00 59.62 102 LEU A CA 1
ATOM 776 C C . LEU A 1 102 ? -18.458 1.034 -7.192 1.00 59.62 102 LEU A C 1
ATOM 778 O O . LEU A 1 102 ? -18.846 1.414 -8.293 1.00 59.62 102 LEU A O 1
ATOM 782 N N . SER A 1 103 ? -19.178 1.214 -6.083 1.00 59.56 103 SER A N 1
ATOM 783 C CA . SER A 1 103 ? -20.458 1.934 -6.045 1.00 59.56 103 SER A CA 1
ATOM 784 C C . SER A 1 103 ? -20.318 3.448 -5.847 1.00 59.56 103 SER A C 1
ATOM 786 O O . SER A 1 103 ? -21.292 4.169 -6.045 1.00 59.56 103 SER A O 1
ATOM 788 N N . GLN A 1 104 ? -19.134 3.952 -5.477 1.00 56.94 104 GLN A N 1
ATOM 789 C CA . GLN A 1 104 ? -18.894 5.392 -5.300 1.00 56.94 104 GLN A CA 1
ATOM 790 C C . GLN A 1 104 ? -18.518 6.102 -6.607 1.00 56.94 104 GLN A C 1
ATOM 792 O O . GLN A 1 104 ? -18.807 7.285 -6.746 1.00 56.94 104 GLN A O 1
ATOM 797 N N . ASP A 1 105 ? -17.938 5.386 -7.574 1.00 57.00 105 ASP A N 1
ATOM 798 C CA . ASP A 1 105 ? -17.555 5.944 -8.881 1.00 57.00 105 ASP A CA 1
ATOM 799 C C . ASP A 1 105 ? -18.701 5.909 -9.918 1.00 57.00 105 ASP A C 1
ATOM 801 O O . ASP A 1 105 ? -18.527 6.330 -11.062 1.00 57.00 105 ASP A O 1
ATOM 805 N N . SER A 1 106 ? -19.893 5.427 -9.543 1.00 53.06 106 SER A N 1
ATOM 806 C CA . SER A 1 106 ? -21.088 5.491 -10.390 1.00 53.06 106 SER A CA 1
ATOM 807 C C . SER A 1 106 ? -21.839 6.814 -10.196 1.00 53.06 106 SER A C 1
ATOM 809 O O . SER A 1 106 ? -22.938 6.832 -9.641 1.00 53.06 106 SER A O 1
ATOM 811 N N . GLU A 1 107 ? -21.274 7.930 -10.657 1.00 56.25 107 GLU A N 1
ATOM 812 C CA . GLU A 1 107 ? -22.109 9.089 -10.997 1.00 56.25 107 GLU A CA 1
ATOM 813 C C . GLU A 1 107 ? -22.764 8.842 -12.371 1.00 56.25 107 GLU A C 1
ATOM 815 O O . GLU A 1 107 ? -22.084 8.404 -13.305 1.00 56.25 107 GLU A O 1
ATOM 820 N N . PRO A 1 108 ? -24.086 9.052 -12.523 1.00 53.19 108 PRO A N 1
ATOM 821 C CA . PRO A 1 108 ? -24.731 8.975 -13.826 1.00 53.19 108 PRO A CA 1
ATOM 822 C C . PRO A 1 108 ? -24.240 10.113 -14.734 1.00 53.19 108 PRO A C 1
ATOM 824 O O . PRO A 1 108 ? -24.007 11.228 -14.272 1.00 53.19 108 PRO A O 1
ATOM 827 N N . ALA A 1 109 ? -24.090 9.766 -16.014 1.00 44.09 109 ALA A N 1
ATOM 828 C CA . ALA A 1 109 ? -23.615 10.597 -17.123 1.00 44.09 109 ALA A CA 1
ATOM 829 C C . ALA A 1 109 ? -24.291 11.972 -17.268 1.00 44.09 109 ALA A C 1
ATOM 831 O O . ALA A 1 109 ? -25.497 12.087 -16.944 1.00 44.09 109 ALA A O 1
#

Radius of gyration: 18.45 Å; chains: 1; bounding box: 46×32×48 Å

pLDDT: mean 82.0, std 14.83, range [44.09, 96.69]